Protein AF-A0A819EUV4-F1 (afdb_monomer_lite)

pLDDT: mean 83.87, std 18.18, range [38.31, 98.19]

Structure (mmCIF, N/CA/C/O backbone):
data_AF-A0A819EUV4-F1
#
_entry.id   AF-A0A819EUV4-F1
#
loop_
_atom_site.group_PDB
_atom_site.id
_atom_site.type_symbol
_atom_site.label_atom_id
_atom_site.label_alt_id
_atom_site.label_comp_id
_atom_site.label_asym_id
_atom_site.label_entity_id
_atom_site.label_seq_id
_atom_site.pdbx_PDB_ins_code
_atom_site.Cartn_x
_atom_site.Cartn_y
_atom_site.Cartn_z
_atom_site.occupancy
_atom_site.B_iso_or_equiv
_atom_site.auth_seq_id
_atom_site.auth_comp_id
_atom_site.auth_asym_id
_atom_site.auth_atom_id
_atom_site.pdbx_PDB_model_num
ATOM 1 N N . MET A 1 1 ? 14.358 7.880 -18.389 1.00 42.50 1 MET A N 1
ATOM 2 C CA . MET A 1 1 ? 13.290 7.665 -17.387 1.00 42.50 1 MET A CA 1
ATOM 3 C C . MET A 1 1 ? 12.014 8.261 -17.961 1.00 42.50 1 MET A C 1
ATOM 5 O O . MET A 1 1 ? 11.846 9.472 -17.926 1.00 42.50 1 MET A O 1
ATOM 9 N N . ASN A 1 2 ? 11.188 7.447 -18.619 1.00 44.69 2 ASN A N 1
ATOM 10 C CA . ASN A 1 2 ? 10.077 7.935 -19.440 1.00 44.69 2 ASN A CA 1
ATOM 11 C C . ASN A 1 2 ? 8.779 8.021 -18.623 1.00 44.69 2 ASN A C 1
ATOM 13 O O . ASN A 1 2 ? 8.023 7.062 -18.582 1.00 44.69 2 ASN A O 1
ATOM 17 N N . GLY A 1 3 ? 8.510 9.182 -18.018 1.00 49.69 3 GLY A N 1
ATOM 18 C CA . GLY A 1 3 ? 7.148 9.705 -17.818 1.00 49.69 3 GLY A CA 1
ATOM 19 C C . GLY A 1 3 ? 6.118 8.841 -17.076 1.00 49.69 3 GLY A C 1
ATOM 20 O O . GLY A 1 3 ? 4.926 8.973 -17.377 1.00 49.69 3 GLY A O 1
ATOM 21 N N . GLU A 1 4 ? 6.539 7.979 -16.151 1.00 59.91 4 GLU A N 1
ATOM 22 C CA . GLU A 1 4 ? 5.641 7.315 -15.202 1.00 59.91 4 GLU A CA 1
ATOM 23 C C . GLU A 1 4 ? 5.310 8.284 -14.065 1.00 59.91 4 GLU A C 1
ATOM 25 O O . GLU A 1 4 ? 6.148 8.607 -13.225 1.00 59.91 4 GLU A O 1
ATOM 30 N N . ILE A 1 5 ? 4.081 8.797 -14.075 1.00 67.06 5 ILE A N 1
ATOM 31 C CA . ILE A 1 5 ? 3.545 9.609 -12.984 1.00 67.06 5 ILE A CA 1
ATOM 32 C C . ILE A 1 5 ? 2.950 8.625 -11.979 1.00 67.06 5 ILE A C 1
ATOM 34 O O . ILE A 1 5 ? 1.806 8.196 -12.130 1.00 67.06 5 ILE A O 1
ATOM 38 N N . SER A 1 6 ? 3.735 8.226 -10.980 1.00 72.25 6 SER A N 1
ATOM 39 C CA . SER A 1 6 ? 3.191 7.461 -9.857 1.00 72.25 6 SER A CA 1
ATOM 40 C C . SER A 1 6 ? 2.246 8.345 -9.040 1.00 72.25 6 SER A C 1
ATOM 42 O O . SER A 1 6 ? 2.546 9.523 -8.816 1.00 72.25 6 SER A O 1
ATOM 44 N N . PRO A 1 7 ? 1.106 7.809 -8.575 1.00 83.12 7 PRO A N 1
ATOM 45 C CA . PRO A 1 7 ? 0.241 8.548 -7.672 1.00 83.12 7 PRO A CA 1
ATOM 46 C C . PRO A 1 7 ? 0.995 8.863 -6.374 1.00 83.12 7 PRO A C 1
ATOM 48 O O . PRO A 1 7 ? 1.757 8.038 -5.877 1.00 83.12 7 PRO A O 1
ATOM 51 N N . ILE A 1 8 ? 0.738 10.039 -5.790 1.00 87.56 8 ILE A N 1
ATOM 52 C CA . ILE A 1 8 ? 1.323 10.439 -4.494 1.00 87.56 8 ILE A CA 1
ATOM 53 C C . ILE A 1 8 ? 0.952 9.425 -3.395 1.00 87.56 8 ILE A C 1
ATOM 55 O O . ILE A 1 8 ? 1.757 9.127 -2.520 1.00 87.56 8 ILE A O 1
ATOM 59 N N . LYS A 1 9 ? -0.277 8.892 -3.441 1.00 90.56 9 LYS A N 1
ATOM 60 C CA . LYS A 1 9 ? -0.776 7.815 -2.576 1.00 90.56 9 LYS A CA 1
ATOM 61 C C . LYS A 1 9 ? -1.850 7.007 -3.299 1.00 90.56 9 LYS A C 1
ATOM 63 O O . LYS A 1 9 ? -2.601 7.566 -4.099 1.00 90.56 9 LYS A O 1
ATOM 68 N N . GLN A 1 10 ? -1.963 5.722 -2.977 1.00 92.25 10 GLN A N 1
ATOM 69 C CA . GLN A 1 10 ? -2.961 4.817 -3.546 1.00 92.25 10 GLN A CA 1
ATOM 70 C C . GLN A 1 10 ? -3.680 4.051 -2.433 1.00 92.25 10 GLN A C 1
ATOM 72 O O . GLN A 1 10 ? -3.045 3.482 -1.547 1.00 92.25 10 GLN A O 1
ATOM 77 N N . LEU A 1 11 ? -5.014 4.023 -2.486 1.00 93.75 11 LEU A N 1
ATOM 78 C CA . LEU A 1 11 ? -5.819 3.201 -1.587 1.00 93.75 11 LEU A CA 1
ATOM 79 C C . LEU A 1 11 ? -5.688 1.729 -1.998 1.00 93.75 11 LEU A C 1
ATOM 81 O O . LEU A 1 11 ? -6.036 1.380 -3.124 1.00 93.75 11 LEU A O 1
ATOM 85 N N . PHE A 1 12 ? -5.211 0.872 -1.093 1.00 93.44 12 PHE A N 1
ATOM 86 C CA . PHE A 1 12 ? -5.113 -0.574 -1.339 1.00 93.44 12 PHE A CA 1
ATOM 87 C C . PHE A 1 12 ? -6.090 -1.414 -0.502 1.00 93.44 12 PHE A C 1
ATOM 89 O O . PHE A 1 12 ? -6.221 -2.610 -0.740 1.00 93.44 12 PHE A O 1
ATOM 96 N N . GLY A 1 13 ? -6.796 -0.807 0.456 1.00 94.19 13 GLY A N 1
ATOM 97 C CA . GLY A 1 13 ? -7.787 -1.491 1.281 1.00 94.19 13 GLY A CA 1
ATOM 98 C C . GLY A 1 13 ? -8.563 -0.525 2.171 1.00 94.19 13 GLY A C 1
ATOM 99 O O . GLY A 1 13 ? -8.092 0.571 2.467 1.00 94.19 13 GLY A O 1
ATOM 100 N N . PHE A 1 14 ? -9.763 -0.931 2.579 1.00 95.69 14 PHE A N 1
ATOM 101 C CA . PHE A 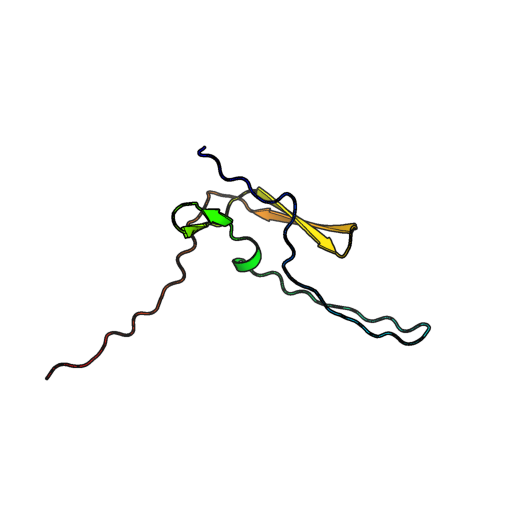1 14 ? -10.567 -0.230 3.577 1.00 95.69 14 PHE A CA 1
ATOM 102 C C . PHE A 1 14 ? -11.450 -1.231 4.328 1.00 95.69 14 PHE A C 1
ATOM 104 O O . PHE A 1 14 ? -11.876 -2.235 3.760 1.00 95.69 14 PHE A O 1
ATOM 111 N N . GLU A 1 15 ? -11.738 -0.948 5.597 1.00 95.25 15 GLU A N 1
ATOM 112 C CA . GLU A 1 15 ? -12.690 -1.712 6.403 1.00 95.25 15 GLU A CA 1
ATOM 113 C C . GLU A 1 15 ? -13.646 -0.735 7.088 1.00 95.25 15 GLU A C 1
ATOM 115 O O . GLU A 1 15 ? -13.219 0.208 7.756 1.00 95.25 15 GLU A O 1
ATOM 120 N N . ARG A 1 16 ? -14.954 -0.948 6.918 1.00 95.50 16 ARG A N 1
ATOM 121 C CA . ARG A 1 16 ? -15.963 -0.220 7.687 1.00 95.50 16 ARG A CA 1
ATOM 122 C C . ARG A 1 16 ? -16.185 -0.960 8.999 1.00 95.50 16 ARG A C 1
ATOM 124 O O . ARG A 1 16 ? -16.731 -2.059 9.002 1.00 95.50 16 ARG A O 1
ATOM 131 N N . VAL A 1 17 ? -15.800 -0.336 10.105 1.00 95.06 17 VAL A N 1
ATOM 132 C CA . VAL A 1 17 ? -15.945 -0.910 11.444 1.00 95.06 17 VAL A CA 1
ATOM 133 C C . VAL A 1 17 ? -17.097 -0.230 12.179 1.00 95.06 17 VAL A C 1
ATOM 135 O O . VAL A 1 17 ? -17.177 0.995 12.209 1.00 95.06 17 VAL A O 1
ATOM 138 N N . SER A 1 18 ? -17.981 -1.026 12.779 1.00 96.62 18 SER A N 1
ATOM 139 C CA . SER A 1 18 ? -18.951 -0.552 13.770 1.00 96.62 18 SER A CA 1
ATOM 140 C C . SER A 1 18 ? -18.413 -0.858 15.163 1.00 96.62 18 SER A C 1
ATOM 142 O O . SER A 1 18 ? -18.005 -1.992 15.415 1.00 96.62 18 SER A O 1
ATOM 144 N N . LEU A 1 19 ? -18.420 0.133 16.052 1.00 97.56 19 LEU A N 1
ATOM 145 C CA . LEU A 1 19 ? -17.970 0.006 17.439 1.00 97.56 19 LEU A CA 1
ATOM 146 C C . LEU A 1 19 ? -19.086 0.455 18.376 1.00 97.56 19 LEU A C 1
ATOM 148 O O . LEU A 1 19 ? -19.720 1.484 18.137 1.00 97.56 19 LEU A O 1
ATOM 152 N N . ALA A 1 20 ? -19.312 -0.301 19.447 1.00 98.19 20 ALA A N 1
ATOM 153 C CA . ALA A 1 20 ? -20.064 0.202 20.588 1.00 98.19 20 ALA A CA 1
ATOM 154 C C . ALA A 1 20 ? -19.240 1.253 21.353 1.00 98.19 20 ALA A C 1
ATOM 156 O O . ALA A 1 20 ? -18.021 1.358 21.189 1.00 98.19 20 ALA A O 1
ATOM 157 N N . VAL A 1 21 ? -19.903 2.018 22.223 1.00 97.81 21 VAL A N 1
ATOM 158 C CA . VAL A 1 21 ? -19.218 2.957 23.123 1.00 97.81 21 VAL A CA 1
ATOM 159 C C . VAL A 1 21 ? -18.161 2.196 23.929 1.00 97.81 21 VAL A C 1
ATOM 161 O O . VAL A 1 21 ? -18.453 1.153 24.510 1.00 97.81 21 VAL A O 1
ATOM 164 N N . ASN A 1 22 ? -16.934 2.721 23.943 1.00 97.69 22 ASN A N 1
ATOM 165 C CA . ASN A 1 22 ? -15.752 2.145 24.600 1.00 97.69 22 ASN A CA 1
ATOM 166 C C . ASN A 1 22 ? -15.260 0.798 24.041 1.00 97.69 22 ASN A C 1
ATOM 168 O O . ASN A 1 22 ? -14.375 0.184 24.634 1.00 97.69 22 ASN A O 1
ATOM 172 N N . GLN A 1 23 ? -15.788 0.331 22.908 1.00 98.00 23 GLN A N 1
ATOM 173 C CA . GLN A 1 23 ? -15.252 -0.853 22.250 1.00 98.00 23 GLN A CA 1
ATOM 174 C C . GLN A 1 23 ? -14.000 -0.500 21.444 1.00 98.00 23 GLN A C 1
ATOM 176 O O . GLN A 1 23 ? -14.011 0.418 20.625 1.00 98.00 23 GLN A O 1
ATOM 181 N N . THR A 1 24 ? -12.958 -1.309 21.606 1.00 97.25 24 THR A N 1
ATOM 182 C CA . THR A 1 24 ? -11.773 -1.295 20.746 1.00 97.25 24 THR A CA 1
ATOM 183 C C . THR A 1 24 ? -11.814 -2.499 19.817 1.00 97.25 24 THR A C 1
ATOM 185 O O . THR A 1 24 ? -12.129 -3.610 20.246 1.00 97.25 24 THR A O 1
ATOM 188 N N . LYS A 1 25 ? -11.482 -2.290 18.542 1.00 96.75 25 LYS A N 1
ATOM 189 C CA . LYS A 1 25 ? -11.293 -3.368 17.569 1.00 96.75 25 LYS A CA 1
ATOM 190 C C . LYS A 1 25 ? -9.951 -3.191 16.876 1.00 96.75 25 LYS A C 1
ATOM 192 O O . LYS A 1 25 ? -9.642 -2.105 16.394 1.00 96.75 25 LYS A O 1
ATOM 197 N N . GLU A 1 26 ? -9.194 -4.274 16.802 1.00 95.38 26 GLU A N 1
ATOM 198 C CA . GLU A 1 26 ? -8.018 -4.364 15.948 1.00 95.38 26 GLU A CA 1
ATOM 199 C C . GLU A 1 26 ? -8.437 -4.742 14.521 1.00 95.38 26 GLU A C 1
ATOM 201 O O . GLU A 1 26 ? -9.313 -5.588 14.317 1.00 95.38 26 GLU A O 1
ATOM 206 N N . VAL A 1 27 ? -7.830 -4.092 13.532 1.00 93.50 27 VAL A N 1
ATOM 207 C CA . VAL A 1 27 ? -8.064 -4.355 12.108 1.00 93.50 27 VAL A CA 1
ATOM 208 C C . VAL A 1 27 ? -6.752 -4.716 11.433 1.00 93.50 27 VAL A C 1
ATOM 210 O O . VAL A 1 27 ? -5.712 -4.122 11.715 1.00 93.50 27 VAL A O 1
ATOM 213 N N . PHE A 1 28 ? -6.812 -5.677 10.516 1.00 92.88 28 PHE A N 1
ATOM 214 C CA . PHE A 1 28 ? -5.640 -6.206 9.829 1.00 92.88 28 PHE A CA 1
ATOM 215 C C . PHE A 1 28 ? -5.792 -6.024 8.322 1.00 92.88 28 PHE A C 1
ATOM 217 O O . PHE A 1 28 ? -6.722 -6.548 7.712 1.00 92.88 28 PHE A O 1
ATOM 224 N N . PHE A 1 29 ? -4.840 -5.322 7.709 1.00 92.69 29 PHE A N 1
ATOM 225 C CA . PHE A 1 29 ? -4.779 -5.144 6.261 1.00 92.69 29 PHE A CA 1
ATOM 226 C C . PHE A 1 29 ? -3.595 -5.937 5.697 1.00 92.69 29 PHE A C 1
ATOM 228 O O . PHE A 1 29 ? -2.450 -5.512 5.868 1.00 92.69 29 PHE A O 1
ATOM 235 N N . PRO A 1 30 ? -3.822 -7.082 5.025 1.00 92.12 30 PRO A N 1
ATOM 236 C CA . PRO A 1 30 ? -2.729 -7.855 4.454 1.00 92.12 30 PRO A CA 1
ATOM 237 C C . PRO A 1 30 ? -2.092 -7.091 3.289 1.00 92.12 30 PRO A C 1
ATOM 239 O O . PRO A 1 30 ? -2.716 -6.858 2.251 1.00 92.12 30 PRO A O 1
ATOM 242 N N . LEU A 1 31 ? -0.822 -6.718 3.440 1.00 90.88 31 LEU A N 1
ATOM 243 C CA . LEU A 1 31 ? -0.042 -6.121 2.362 1.00 90.88 31 LEU A CA 1
ATOM 244 C C . LEU A 1 31 ? 0.592 -7.228 1.513 1.00 90.88 31 LEU A C 1
ATOM 246 O O . LEU A 1 31 ? 1.360 -8.045 2.011 1.00 90.88 31 LEU A O 1
ATOM 250 N N . THR A 1 32 ? 0.292 -7.244 0.215 1.00 91.31 32 THR A N 1
ATOM 251 C CA . THR A 1 32 ? 0.909 -8.168 -0.745 1.00 91.31 32 THR A CA 1
ATOM 252 C C . THR A 1 32 ? 1.659 -7.383 -1.812 1.00 91.31 32 THR A C 1
ATOM 254 O O . THR A 1 32 ? 1.341 -6.224 -2.073 1.00 91.31 32 THR A O 1
ATOM 257 N N . VAL A 1 33 ? 2.612 -8.028 -2.496 1.00 90.50 33 VAL A N 1
ATOM 258 C CA . VAL A 1 33 ? 3.378 -7.405 -3.594 1.00 90.50 33 VAL A CA 1
ATOM 259 C C . VAL A 1 33 ? 2.463 -6.807 -4.666 1.00 90.50 33 VAL A C 1
ATOM 261 O O . VAL A 1 33 ? 2.790 -5.777 -5.242 1.00 90.50 33 VAL A O 1
ATOM 264 N N . ARG A 1 34 ? 1.277 -7.394 -4.892 1.00 90.75 34 ARG A N 1
ATOM 265 C CA . ARG A 1 34 ? 0.296 -6.900 -5.872 1.00 90.75 34 ARG A CA 1
ATOM 266 C C . ARG A 1 34 ? -0.166 -5.470 -5.589 1.00 90.75 34 ARG A C 1
ATOM 268 O O . ARG A 1 34 ? -0.507 -4.771 -6.535 1.00 90.75 34 ARG A O 1
ATOM 275 N N . HIS A 1 35 ? -0.168 -5.047 -4.325 1.00 92.62 35 HIS A N 1
ATOM 276 C CA . HIS A 1 35 ? -0.550 -3.692 -3.917 1.00 92.62 35 HIS A CA 1
ATOM 277 C C . HIS A 1 35 ? 0.543 -2.652 -4.202 1.00 92.62 35 HIS A C 1
ATOM 279 O O . HIS A 1 35 ? 0.261 -1.461 -4.168 1.00 92.62 35 HIS A O 1
ATOM 285 N N . LEU A 1 36 ? 1.773 -3.095 -4.481 1.00 92.31 36 LEU A N 1
ATOM 286 C CA . LEU A 1 36 ? 2.943 -2.241 -4.714 1.00 92.31 36 LEU A CA 1
ATOM 287 C C . LEU A 1 36 ? 3.299 -2.110 -6.203 1.00 92.31 36 LEU A C 1
ATOM 289 O O . LEU A 1 36 ? 4.292 -1.465 -6.539 1.00 92.31 36 LEU A O 1
ATOM 293 N N . LEU A 1 37 ? 2.534 -2.765 -7.084 1.00 92.12 37 LEU A N 1
ATOM 294 C CA . LEU A 1 37 ? 2.815 -2.789 -8.515 1.00 92.12 37 LEU A CA 1
ATOM 295 C C . LEU A 1 37 ? 2.367 -1.495 -9.193 1.00 92.12 37 LEU A C 1
ATOM 297 O O . LEU A 1 37 ? 1.218 -1.079 -9.044 1.00 92.12 37 LEU A O 1
ATOM 301 N N . THR A 1 38 ? 3.235 -0.950 -10.035 1.00 90.94 38 THR A N 1
ATOM 302 C CA . THR A 1 38 ? 2.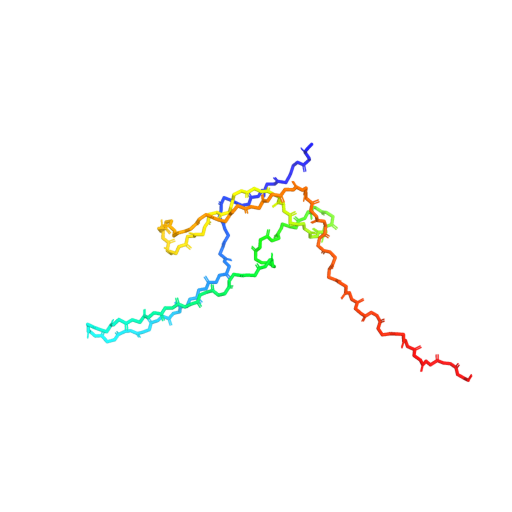897 0.105 -10.994 1.00 90.94 38 THR A CA 1
ATOM 303 C C . THR A 1 38 ? 2.520 -0.528 -12.330 1.00 90.94 38 THR A C 1
ATOM 305 O O . THR A 1 38 ? 3.036 -1.587 -12.699 1.00 90.94 38 THR A O 1
ATOM 308 N N . ILE A 1 39 ? 1.598 0.103 -13.056 1.00 89.38 39 ILE A N 1
ATOM 309 C CA . ILE A 1 39 ? 1.252 -0.276 -14.428 1.00 89.38 39 ILE A CA 1
ATOM 310 C C . ILE A 1 39 ? 1.908 0.733 -15.369 1.00 89.38 39 ILE A C 1
ATOM 312 O O . ILE A 1 39 ? 1.584 1.920 -15.324 1.00 89.38 39 ILE A O 1
ATOM 316 N N . ALA A 1 40 ? 2.823 0.251 -16.207 1.00 88.88 40 ALA A N 1
ATOM 317 C CA . ALA A 1 40 ? 3.481 1.048 -17.232 1.00 88.88 40 ALA A CA 1
ATOM 318 C C . ALA A 1 40 ? 2.520 1.350 -18.396 1.00 88.88 40 ALA A C 1
ATOM 320 O O . ALA A 1 40 ? 1.460 0.735 -18.541 1.00 88.88 40 ALA A O 1
ATOM 321 N N . ARG A 1 41 ? 2.894 2.291 -19.275 1.00 87.94 41 ARG A N 1
ATOM 322 C CA . ARG A 1 41 ? 2.055 2.707 -20.423 1.00 87.94 41 ARG A CA 1
ATOM 323 C C . ARG A 1 41 ? 1.741 1.573 -21.403 1.00 87.94 41 ARG A C 1
ATOM 325 O O . ARG A 1 41 ? 0.723 1.627 -22.080 1.00 87.94 41 ARG A O 1
ATOM 332 N N . ASP A 1 42 ? 2.605 0.568 -21.476 1.00 89.38 42 ASP A N 1
ATOM 333 C CA . ASP A 1 42 ? 2.439 -0.629 -22.308 1.00 89.38 42 ASP A CA 1
ATOM 334 C C . ASP A 1 42 ? 1.588 -1.727 -21.632 1.00 89.38 42 ASP A C 1
ATOM 336 O O . ASP A 1 42 ? 1.433 -2.822 -22.170 1.00 89.38 42 ASP A O 1
ATOM 340 N N . GLY A 1 43 ? 1.033 -1.452 -20.446 1.00 88.94 43 GLY A N 1
ATOM 341 C CA . GLY A 1 43 ? 0.210 -2.386 -19.678 1.00 88.94 43 GLY A CA 1
ATOM 342 C C . GLY A 1 43 ? 1.006 -3.426 -18.887 1.00 88.94 43 GLY A C 1
ATOM 343 O O . GLY A 1 43 ? 0.408 -4.271 -18.209 1.00 88.94 43 GLY A O 1
ATOM 344 N N . THR A 1 44 ? 2.339 -3.384 -18.930 1.00 91.06 44 THR A N 1
ATOM 345 C CA . THR A 1 44 ? 3.174 -4.257 -18.105 1.00 91.06 44 THR A CA 1
ATOM 346 C C . THR A 1 44 ? 3.139 -3.818 -16.640 1.00 91.06 44 THR A C 1
ATOM 348 O O . THR A 1 44 ? 2.956 -2.646 -16.313 1.00 91.06 44 THR A O 1
ATOM 351 N N . LYS A 1 45 ? 3.262 -4.788 -15.728 1.00 92.50 45 LYS A N 1
ATOM 352 C CA . LYS A 1 45 ? 3.267 -4.545 -14.281 1.00 92.50 45 LYS A CA 1
ATOM 353 C C . LYS A 1 45 ? 4.691 -4.586 -13.770 1.00 92.50 45 LYS A C 1
ATOM 355 O O . LYS A 1 45 ? 5.418 -5.513 -14.118 1.00 92.50 45 LYS A O 1
ATOM 360 N N . TRP A 1 46 ? 5.048 -3.654 -12.903 1.00 92.81 46 TRP A N 1
ATOM 361 C CA . TRP A 1 46 ? 6.398 -3.535 -12.367 1.00 92.81 46 TRP A CA 1
ATOM 362 C C . TRP A 1 46 ? 6.380 -3.366 -10.858 1.00 92.81 46 TRP A C 1
ATOM 364 O O . TRP A 1 46 ? 5.511 -2.693 -10.311 1.00 92.81 46 TRP A O 1
ATOM 374 N N . LEU A 1 47 ? 7.353 -3.978 -10.191 1.00 93.12 47 LEU A N 1
ATOM 375 C CA . LEU A 1 47 ? 7.708 -3.665 -8.813 1.00 93.12 47 LEU A CA 1
ATOM 376 C C . LEU A 1 47 ? 9.023 -2.894 -8.840 1.00 93.12 47 LEU A C 1
ATOM 378 O O . LEU A 1 47 ? 9.996 -3.360 -9.437 1.00 93.12 47 LEU A O 1
ATOM 382 N N . HIS A 1 48 ? 9.059 -1.740 -8.185 1.00 93.44 48 HIS A N 1
ATOM 383 C CA . HIS A 1 48 ? 10.237 -0.884 -8.153 1.00 93.44 48 HIS A CA 1
ATOM 384 C C . HIS A 1 48 ? 10.923 -0.957 -6.782 1.00 93.44 48 HIS A C 1
ATOM 386 O O . HIS A 1 48 ? 10.251 -1.076 -5.756 1.00 93.44 48 HIS A O 1
ATOM 392 N N . PRO A 1 49 ? 12.262 -0.889 -6.722 1.00 94.38 49 PRO A N 1
ATOM 393 C CA . PRO A 1 49 ? 12.954 -0.640 -5.467 1.00 94.38 49 PRO A CA 1
ATOM 394 C C . PRO A 1 49 ? 12.598 0.767 -4.969 1.00 94.38 49 PRO A C 1
ATOM 396 O O . PRO A 1 49 ? 12.328 1.671 -5.761 1.00 94.38 49 PRO A O 1
ATOM 399 N N . GLY A 1 50 ? 12.617 0.975 -3.658 1.00 93.12 50 GLY A N 1
ATOM 400 C CA . GLY A 1 50 ? 12.300 2.271 -3.076 1.00 93.12 50 GLY A CA 1
ATOM 401 C C . GLY A 1 50 ? 11.671 2.188 -1.697 1.00 93.12 50 GLY A C 1
ATOM 402 O O . GLY A 1 50 ? 11.724 1.167 -1.012 1.00 93.12 50 GLY A O 1
ATOM 403 N N . SER A 1 51 ? 11.098 3.314 -1.283 1.00 94.06 51 SER A N 1
ATOM 404 C CA . SER A 1 51 ? 10.396 3.451 -0.008 1.00 94.06 51 SER A CA 1
ATOM 405 C C . SER A 1 51 ? 8.904 3.536 -0.267 1.00 94.06 51 SER A C 1
ATOM 407 O O . SER A 1 51 ? 8.472 4.382 -1.045 1.00 94.06 51 SER A O 1
ATOM 409 N N . TYR A 1 52 ? 8.143 2.676 0.393 1.00 93.94 52 TYR A N 1
ATOM 410 C CA . TYR A 1 52 ? 6.691 2.644 0.315 1.00 93.94 52 TYR A CA 1
ATOM 411 C C . TYR A 1 52 ? 6.126 2.981 1.688 1.00 93.94 52 TYR A C 1
ATOM 413 O O . TYR A 1 52 ? 6.269 2.198 2.630 1.00 93.94 52 TYR A O 1
ATOM 421 N N . ASP A 1 53 ? 5.500 4.147 1.798 1.00 94.88 53 ASP A N 1
ATOM 422 C CA . ASP A 1 53 ? 4.879 4.597 3.037 1.00 94.88 53 ASP A CA 1
ATOM 423 C C . ASP A 1 53 ? 3.446 4.071 3.137 1.00 94.88 53 ASP A C 1
ATOM 425 O O . ASP A 1 53 ? 2.596 4.327 2.282 1.00 94.88 53 ASP A O 1
ATOM 429 N N . ILE A 1 54 ? 3.181 3.317 4.201 1.00 95.06 54 ILE A N 1
ATOM 430 C CA . ILE A 1 54 ? 1.870 2.759 4.512 1.00 95.06 54 ILE A CA 1
ATOM 431 C C . ILE A 1 54 ? 1.159 3.713 5.464 1.00 95.06 54 ILE A C 1
ATOM 433 O O . ILE A 1 54 ? 1.612 3.970 6.585 1.00 95.06 54 ILE A O 1
ATOM 437 N N . LEU A 1 55 ? 0.025 4.226 4.995 1.00 95.00 55 LEU A N 1
ATOM 438 C CA . LEU A 1 55 ? -0.827 5.156 5.721 1.00 95.00 55 LEU A CA 1
ATOM 439 C C . LEU A 1 55 ? -2.118 4.449 6.145 1.00 95.00 55 LEU A C 1
ATOM 441 O O . LEU A 1 55 ? -2.743 3.776 5.325 1.00 95.00 55 LEU A O 1
ATOM 445 N N . ILE A 1 56 ? -2.549 4.651 7.391 1.00 92.94 56 ILE A N 1
ATOM 446 C CA . ILE A 1 56 ? -3.893 4.282 7.860 1.00 92.94 56 ILE A CA 1
ATOM 447 C C . ILE A 1 56 ? -4.618 5.573 8.238 1.00 92.94 56 ILE A C 1
ATOM 449 O O . ILE A 1 56 ? -4.161 6.348 9.080 1.00 92.94 56 ILE A O 1
ATOM 453 N N . GLY A 1 57 ? -5.721 5.859 7.543 1.00 88.50 57 GLY A N 1
ATOM 454 C CA . GLY A 1 57 ? -6.319 7.192 7.562 1.00 88.50 57 GLY A CA 1
ATOM 455 C C . GLY A 1 57 ? -5.352 8.231 6.980 1.00 88.50 57 GLY A C 1
ATOM 456 O O . GLY A 1 57 ? -5.020 8.178 5.797 1.00 88.50 57 GLY A O 1
ATOM 457 N N . GLN A 1 58 ? -4.905 9.177 7.810 1.00 87.50 58 GLN A N 1
ATOM 458 C CA . GLN A 1 58 ? -3.909 10.197 7.440 1.00 87.50 58 GLN A CA 1
ATOM 459 C C . GLN A 1 58 ? -2.570 10.024 8.169 1.00 87.50 58 GLN A C 1
ATOM 461 O O . GLN A 1 58 ? -1.674 10.848 8.007 1.00 87.50 58 GLN A O 1
ATOM 466 N N . GLN A 1 59 ? -2.425 8.970 8.972 1.00 92.81 59 GLN A N 1
ATOM 467 C CA . GLN A 1 59 ? -1.250 8.771 9.805 1.00 92.81 59 GLN A CA 1
ATOM 468 C C . GLN A 1 59 ? -0.287 7.776 9.155 1.00 92.81 59 GLN A C 1
ATOM 470 O O . GLN A 1 59 ? -0.694 6.720 8.663 1.00 92.81 59 GLN A O 1
ATOM 475 N N . HIS A 1 60 ? 1.002 8.114 9.181 1.00 94.19 60 HIS A N 1
ATOM 476 C CA . HIS A 1 60 ? 2.080 7.205 8.809 1.00 94.19 60 HIS A CA 1
ATOM 477 C C . HIS A 1 60 ? 2.209 6.090 9.844 1.00 94.19 60 HIS A C 1
ATOM 479 O O . HIS A 1 60 ? 2.364 6.366 11.032 1.00 94.19 60 HIS A O 1
ATOM 485 N N . MET A 1 61 ? 2.105 4.843 9.386 1.00 93.38 61 MET A N 1
ATOM 486 C CA . MET A 1 61 ? 2.268 3.662 10.238 1.00 93.38 61 MET A CA 1
ATOM 487 C C . MET A 1 61 ? 3.646 3.037 10.049 1.00 93.38 61 MET A C 1
ATOM 489 O O . MET A 1 61 ? 4.357 2.773 11.014 1.00 93.38 61 MET A O 1
ATOM 493 N N . HIS A 1 62 ? 4.017 2.782 8.793 1.00 92.06 62 HIS A N 1
ATOM 494 C CA . HIS A 1 62 ? 5.218 2.034 8.448 1.00 92.06 62 HIS A CA 1
ATOM 495 C C . HIS A 1 62 ? 5.804 2.486 7.117 1.00 92.06 62 HIS A C 1
ATOM 497 O O . HIS A 1 62 ? 5.084 2.915 6.219 1.00 92.06 62 HIS A O 1
ATOM 503 N N . THR A 1 63 ? 7.114 2.301 6.971 1.00 95.56 63 THR A N 1
ATOM 504 C CA . THR A 1 63 ? 7.811 2.421 5.690 1.00 95.56 63 THR A CA 1
ATOM 505 C C . THR A 1 63 ? 8.400 1.068 5.324 1.00 95.56 63 THR A C 1
ATOM 507 O O . THR A 1 63 ? 9.261 0.545 6.032 1.00 95.56 63 THR A O 1
ATOM 510 N N . LEU A 1 64 ? 7.973 0.516 4.193 1.00 93.94 64 LEU A N 1
ATOM 511 C CA . LEU A 1 64 ? 8.597 -0.657 3.595 1.00 93.94 64 LEU A CA 1
ATOM 512 C C . LEU A 1 64 ? 9.743 -0.207 2.682 1.00 93.94 64 LEU A C 1
ATOM 514 O O . LEU A 1 64 ? 9.551 0.635 1.804 1.00 93.94 64 LEU A O 1
ATOM 518 N N . LYS A 1 65 ? 10.935 -0.775 2.874 1.00 95.94 65 LYS A N 1
ATOM 519 C CA . LYS A 1 65 ? 12.095 -0.545 2.004 1.00 95.94 65 LYS A CA 1
ATOM 520 C C . LYS A 1 65 ? 12.301 -1.754 1.100 1.00 95.94 65 LYS A C 1
ATOM 522 O O . LYS A 1 65 ? 12.524 -2.859 1.587 1.00 95.94 65 LYS A O 1
ATOM 527 N N . LEU A 1 66 ? 12.239 -1.530 -0.206 1.00 93.56 66 LEU A N 1
ATOM 528 C CA . LEU A 1 66 ? 12.577 -2.519 -1.222 1.00 93.56 66 LEU A CA 1
ATOM 529 C C . LEU A 1 66 ? 13.915 -2.146 -1.859 1.00 93.56 66 LEU A C 1
ATOM 531 O O . LEU A 1 66 ? 14.117 -1.004 -2.269 1.00 93.56 66 LEU A O 1
ATOM 535 N N . TYR A 1 67 ? 14.817 -3.116 -1.953 1.00 94.50 67 TYR A N 1
ATOM 536 C CA . TYR A 1 67 ? 16.150 -2.947 -2.528 1.00 94.50 67 TYR A CA 1
ATOM 537 C C . TYR A 1 67 ? 16.284 -3.748 -3.827 1.00 94.50 67 TYR A C 1
ATOM 539 O O . TYR A 1 67 ? 15.502 -4.662 -4.084 1.00 94.50 67 TYR A O 1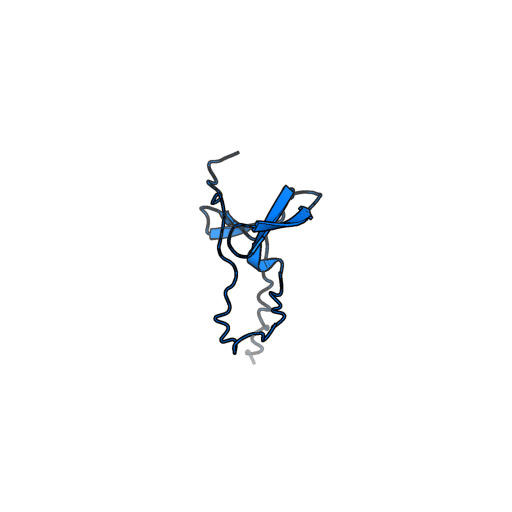
ATOM 547 N N . GLY A 1 68 ? 17.303 -3.427 -4.627 1.00 94.31 68 GLY A N 1
ATOM 548 C CA . GLY A 1 68 ? 17.599 -4.116 -5.884 1.00 94.31 68 GLY A CA 1
ATOM 549 C C . GLY A 1 68 ? 17.190 -3.308 -7.111 1.00 94.31 68 GLY A C 1
ATOM 550 O O . GLY A 1 68 ? 17.290 -2.084 -7.112 1.00 94.31 68 GLY A O 1
ATOM 551 N N . GLN A 1 69 ? 16.776 -4.004 -8.169 1.00 92.62 69 GLN A N 1
ATOM 552 C CA . GLN A 1 69 ? 16.369 -3.411 -9.445 1.00 92.62 69 GLN A CA 1
ATOM 553 C C . GLN A 1 69 ? 14.864 -3.564 -9.663 1.00 92.62 69 GLN A C 1
ATOM 555 O O . GLN A 1 69 ? 14.226 -4.428 -9.063 1.00 92.62 69 GLN A O 1
ATOM 560 N N . SER A 1 70 ? 14.2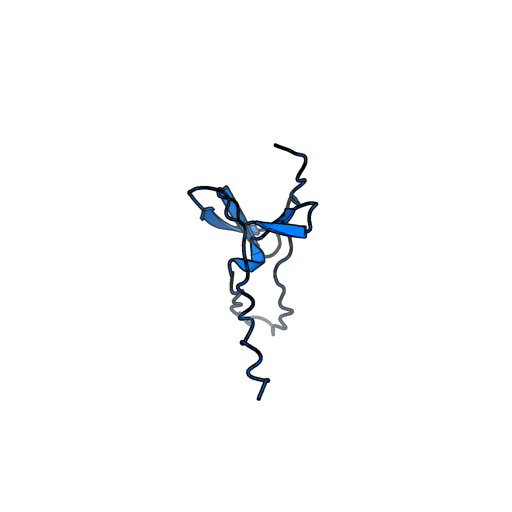99 -2.728 -10.536 1.00 92.94 70 SER A N 1
ATOM 561 C CA . SER A 1 70 ? 12.902 -2.861 -10.953 1.00 92.94 70 SER A CA 1
ATOM 562 C C . SER A 1 70 ? 12.685 -4.216 -11.622 1.00 92.94 70 SER A C 1
ATOM 564 O O . SER A 1 70 ? 13.423 -4.572 -12.541 1.00 92.94 70 SER A O 1
ATOM 566 N N . ILE A 1 71 ? 11.661 -4.950 -11.192 1.00 93.56 71 ILE A N 1
ATOM 567 C CA . ILE A 1 71 ? 11.305 -6.248 -11.767 1.00 93.56 71 ILE A CA 1
ATOM 568 C C . ILE A 1 71 ? 9.961 -6.157 -12.482 1.00 93.56 71 ILE A C 1
ATOM 570 O O . ILE A 1 71 ? 8.979 -5.655 -11.930 1.00 93.56 71 ILE A O 1
ATOM 574 N N . GLN A 1 72 ? 9.899 -6.675 -13.707 1.00 93.62 72 GLN A N 1
ATOM 575 C CA . GLN A 1 72 ? 8.630 -6.853 -14.399 1.00 93.62 72 GLN A CA 1
ATOM 576 C C . GLN A 1 72 ? 7.885 -8.018 -13.744 1.00 93.62 72 GLN A C 1
ATOM 578 O O . GLN A 1 72 ? 8.351 -9.159 -13.725 1.00 93.62 72 GLN A O 1
ATOM 583 N N . TRP A 1 73 ? 6.709 -7.738 -13.196 1.00 89.62 73 TRP A N 1
ATOM 584 C CA . TRP A 1 73 ? 5.874 -8.723 -12.532 1.00 89.62 73 TRP A CA 1
ATOM 585 C C . TRP A 1 73 ? 5.120 -9.570 -13.560 1.00 89.62 73 TRP A C 1
ATOM 587 O O . TRP A 1 73 ? 3.971 -9.297 -13.924 1.00 89.62 73 TRP A O 1
ATOM 597 N N . ALA A 1 74 ? 5.765 -10.635 -14.026 1.00 80.69 74 ALA A N 1
ATOM 598 C CA . ALA A 1 74 ? 5.111 -11.667 -14.813 1.00 80.69 74 ALA A CA 1
ATOM 599 C C . ALA A 1 74 ? 4.312 -12.586 -13.878 1.00 80.69 74 ALA A C 1
ATOM 601 O O . ALA A 1 74 ? 4.852 -13.486 -13.234 1.00 80.69 74 ALA A O 1
ATOM 602 N N . SER A 1 75 ? 2.993 -12.393 -13.815 1.00 59.97 75 SER A N 1
ATOM 603 C CA . SER A 1 75 ? 2.113 -13.446 -13.310 1.00 59.97 75 SER A CA 1
ATOM 604 C C . SER A 1 75 ? 2.241 -14.611 -14.283 1.00 59.97 75 SER A C 1
ATOM 606 O O . SER A 1 75 ? 1.679 -14.525 -15.373 1.00 59.97 75 SER A O 1
ATOM 608 N N . LYS A 1 76 ? 2.984 -15.673 -13.935 1.00 52.66 76 LYS A N 1
ATOM 609 C CA . LYS A 1 76 ? 2.965 -16.924 -14.706 1.00 52.66 76 LYS A CA 1
ATOM 610 C C . LYS A 1 76 ? 1.497 -17.308 -14.904 1.00 52.66 76 LYS A C 1
ATOM 612 O O . LYS A 1 76 ? 0.844 -17.761 -13.968 1.00 52.66 76 LYS A O 1
ATOM 617 N N . ARG A 1 77 ? 0.948 -17.103 -16.105 1.00 49.12 77 ARG A N 1
ATOM 618 C CA . ARG A 1 77 ? -0.179 -17.917 -16.545 1.00 49.12 77 ARG A CA 1
ATOM 619 C C . ARG A 1 77 ? 0.435 -19.298 -16.684 1.00 49.12 77 ARG A C 1
ATOM 621 O O . ARG A 1 77 ? 1.258 -19.502 -17.572 1.00 49.12 77 ARG A O 1
ATOM 628 N N . HIS A 1 78 ? 0.107 -20.216 -15.781 1.00 41.19 78 HIS A N 1
ATOM 629 C CA . HIS A 1 78 ? 0.196 -21.620 -16.143 1.00 41.19 78 HIS A CA 1
ATOM 630 C C . HIS A 1 78 ? -0.759 -21.799 -17.321 1.00 41.19 78 HIS A C 1
ATOM 632 O O . HIS A 1 78 ? -1.969 -21.892 -17.151 1.00 41.19 78 HIS A O 1
ATOM 638 N N . VAL A 1 79 ? -0.208 -21.725 -18.530 1.00 46.50 79 VAL A N 1
ATOM 639 C CA . VAL A 1 79 ? -0.835 -2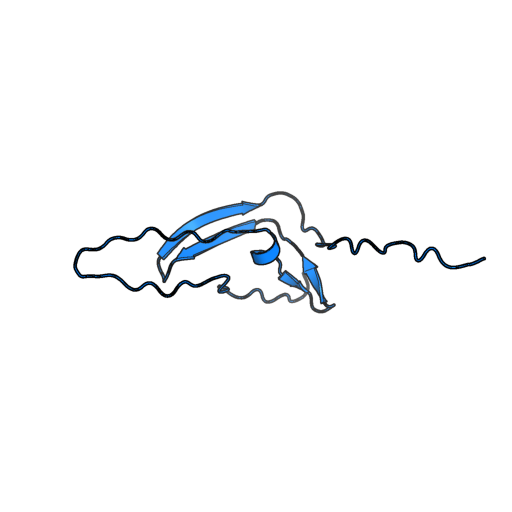2.322 -19.695 1.00 46.50 79 VAL A CA 1
ATOM 640 C C . VAL A 1 79 ? -0.745 -23.813 -19.410 1.00 46.50 79 VAL A C 1
ATOM 642 O O . VAL A 1 79 ? 0.340 -24.389 -19.469 1.00 46.50 79 VAL A O 1
ATOM 645 N N . PHE A 1 80 ? -1.852 -24.408 -18.967 1.00 43.25 80 PHE A N 1
ATOM 646 C CA . PHE A 1 80 ? -1.980 -25.855 -19.025 1.00 43.25 80 PHE A CA 1
ATOM 647 C C . PHE A 1 80 ? -1.782 -26.235 -20.496 1.00 43.25 80 PHE A C 1
ATOM 649 O O . PHE A 1 80 ? -2.444 -25.627 -21.345 1.00 43.25 80 PHE A O 1
ATOM 656 N N . PRO A 1 81 ? -0.861 -27.152 -20.837 1.00 38.31 81 PRO A N 1
ATOM 657 C CA . PRO A 1 81 ? -0.859 -27.699 -22.179 1.00 38.31 81 PRO 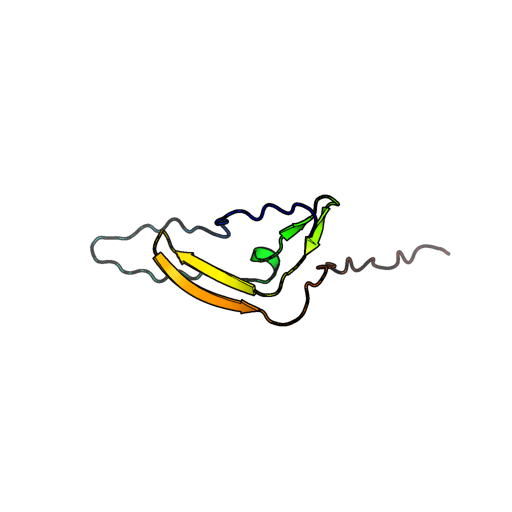A CA 1
ATOM 658 C C . PRO A 1 81 ? -2.240 -28.318 -22.403 1.00 38.31 81 PRO A C 1
ATOM 660 O O . PRO A 1 81 ? -2.708 -29.139 -21.614 1.00 38.31 81 PRO A O 1
ATOM 663 N N . SER A 1 82 ? -2.928 -27.843 -23.437 1.00 42.78 82 SER A N 1
ATOM 664 C CA . SER A 1 82 ? -4.102 -28.511 -23.971 1.00 42.78 82 SER A CA 1
ATOM 665 C C . SER A 1 82 ? -3.629 -29.854 -24.510 1.00 42.78 82 SER A C 1
ATOM 667 O O . SER A 1 82 ? -3.074 -29.933 -25.607 1.00 42.78 82 SER A O 1
ATOM 669 N N . ASN A 1 83 ? -3.792 -30.902 -23.712 1.00 51.22 83 ASN A N 1
ATOM 670 C CA . ASN A 1 83 ? -3.623 -32.268 -24.174 1.00 51.22 83 ASN A CA 1
ATOM 671 C C . ASN A 1 83 ? -4.856 -32.644 -24.997 1.00 51.22 83 ASN A C 1
ATOM 673 O O . ASN A 1 83 ? -5.714 -33.378 -24.526 1.00 51.22 83 ASN A O 1
ATOM 677 N N . GLU A 1 84 ? -4.943 -32.122 -26.214 1.00 48.19 84 GLU A N 1
ATOM 678 C CA . GLU A 1 84 ? -5.831 -32.645 -27.245 1.00 48.19 84 GLU A CA 1
ATOM 679 C C . GLU A 1 84 ? -5.064 -32.631 -28.561 1.00 48.19 84 GLU A C 1
ATOM 681 O O . GLU A 1 84 ? -4.901 -31.585 -29.185 1.00 48.19 84 GLU A O 1
ATOM 686 N N . ASN A 1 85 ? -4.514 -33.792 -28.921 1.00 42.62 85 ASN A N 1
ATOM 687 C CA . ASN A 1 85 ? -4.598 -34.342 -30.271 1.00 42.62 85 ASN A CA 1
ATOM 688 C C . ASN A 1 85 ? -4.024 -35.770 -30.298 1.00 42.62 85 ASN A C 1
ATOM 690 O O . ASN A 1 85 ? -2.811 -35.943 -30.222 1.00 42.62 85 ASN A O 1
ATOM 694 N N . ILE A 1 86 ? -4.971 -36.710 -30.443 1.00 46.34 86 ILE A N 1
ATOM 695 C CA . ILE A 1 86 ? -4.947 -37.960 -31.230 1.00 46.34 86 ILE A CA 1
ATOM 696 C C . ILE A 1 86 ? -3.947 -39.039 -30.802 1.00 46.34 86 ILE A C 1
ATOM 698 O O . ILE A 1 86 ? -2.741 -38.909 -31.092 1.00 46.34 86 ILE A O 1
#

Radius of gyration: 18.99 Å; chains: 1; bounding box: 38×48×56 Å

Secondary structure (DSSP, 8-state):
-------S------------TT----------GGGGPEEPTTS-EEE-SEEEEEEETTEEEEEEEE-S--EE--------------

Foldseek 3Di:
DPDDDDDPDDDPDDDDDDADVPDDDDDDDDDDQVSQWDQDPVRWTKHAFDWDFDDDPNDTDDIDGGDDGIDTDDPPPPPPPPPDDD

Sequence (86 aa):
MNGEISPIKQLFGFERVSLAVNQTKEVFFPLTVRHLLTIARDGTKWLHPGSYDILIGQQHMHTLKLYGQSIQWASKRHVFPSNENI